Protein AF-A0A3N7EEU2-F1 (afdb_monomer_lite)

Organism: Populus trichocarpa (NCBI:txid3694)

Structure (mmCIF, N/CA/C/O backbone):
data_AF-A0A3N7EEU2-F1
#
_entry.id   AF-A0A3N7EEU2-F1
#
loop_
_atom_site.group_PDB
_atom_site.id
_atom_site.type_symbol
_atom_site.label_atom_id
_atom_site.label_alt_id
_atom_site.label_comp_id
_atom_site.label_asym_id
_atom_site.label_entity_id
_atom_site.label_seq_id
_atom_site.pdbx_PDB_ins_code
_atom_site.Cartn_x
_atom_site.Cartn_y
_atom_site.Cartn_z
_atom_site.occupancy
_atom_site.B_iso_or_equiv
_atom_site.auth_seq_id
_atom_site.auth_comp_id
_atom_site.auth_asym_id
_atom_site.auth_atom_id
_atom_site.pdbx_PDB_model_num
ATOM 1 N N . MET A 1 1 ? 35.061 6.681 15.411 1.00 45.72 1 MET A N 1
ATOM 2 C CA . MET A 1 1 ? 34.280 6.598 14.159 1.00 45.72 1 MET A CA 1
ATOM 3 C C . MET A 1 1 ? 35.260 6.362 13.027 1.00 45.72 1 MET A C 1
ATOM 5 O O . MET A 1 1 ? 36.085 7.231 12.795 1.00 45.72 1 MET A O 1
ATOM 9 N N . ALA A 1 2 ? 35.244 5.186 12.402 1.00 51.19 2 ALA A N 1
ATOM 10 C CA . ALA A 1 2 ? 36.071 4.911 11.229 1.00 51.19 2 ALA A CA 1
ATOM 11 C C . ALA A 1 2 ? 35.212 5.155 9.983 1.00 51.19 2 ALA A C 1
ATOM 13 O O . ALA A 1 2 ? 34.137 4.564 9.865 1.00 51.19 2 ALA A O 1
ATOM 14 N N . TYR A 1 3 ? 35.639 6.064 9.105 1.00 50.34 3 TYR A N 1
ATOM 15 C CA . TYR A 1 3 ? 34.999 6.246 7.805 1.00 50.34 3 TYR A CA 1
ATOM 16 C C . TYR A 1 3 ? 35.201 4.961 7.004 1.00 50.34 3 TYR A C 1
ATOM 18 O O . TYR A 1 3 ? 36.328 4.498 6.842 1.00 50.34 3 TYR A O 1
ATOM 26 N N . ILE A 1 4 ? 34.101 4.348 6.572 1.00 48.94 4 ILE A N 1
ATOM 27 C CA . ILE A 1 4 ? 34.153 3.161 5.724 1.00 48.94 4 ILE A CA 1
ATOM 28 C C . ILE A 1 4 ? 34.549 3.655 4.337 1.00 48.94 4 ILE A C 1
ATOM 30 O O . ILE A 1 4 ? 33.723 4.219 3.618 1.00 48.94 4 ILE A O 1
ATOM 34 N N . ASP A 1 5 ? 35.823 3.474 4.004 1.00 59.81 5 ASP A N 1
ATOM 35 C CA . ASP A 1 5 ? 36.360 3.723 2.675 1.00 59.81 5 ASP A CA 1
ATOM 36 C C . ASP A 1 5 ? 35.729 2.717 1.707 1.00 59.81 5 ASP A C 1
ATOM 38 O O . ASP A 1 5 ? 36.063 1.528 1.667 1.00 59.81 5 ASP A O 1
ATOM 42 N N . CYS A 1 6 ? 34.691 3.173 1.012 1.00 58.56 6 CYS A N 1
ATOM 43 C CA . CYS A 1 6 ? 34.009 2.395 -0.005 1.00 58.56 6 CYS A CA 1
ATOM 44 C C . CYS A 1 6 ? 34.882 2.446 -1.253 1.00 58.56 6 CYS A C 1
ATOM 46 O O . CYS A 1 6 ? 34.651 3.292 -2.117 1.00 58.56 6 CYS A O 1
ATOM 48 N N . GLY A 1 7 ? 35.888 1.563 -1.288 1.00 68.62 7 GLY A N 1
ATOM 49 C CA . GLY A 1 7 ? 36.832 1.407 -2.392 1.00 68.62 7 GLY A CA 1
ATOM 50 C C . GLY A 1 7 ? 36.154 1.621 -3.744 1.00 68.62 7 GLY A C 1
ATOM 51 O O . GLY A 1 7 ? 35.057 1.109 -3.987 1.00 68.62 7 GLY A O 1
ATOM 52 N N . GLY A 1 8 ? 36.786 2.466 -4.556 1.00 67.94 8 GLY A N 1
ATOM 53 C CA . GLY A 1 8 ? 36.203 3.063 -5.750 1.00 67.94 8 GLY A CA 1
ATOM 54 C C . GLY A 1 8 ? 35.718 2.067 -6.814 1.00 67.94 8 GLY A C 1
ATOM 55 O O . GLY A 1 8 ? 35.854 0.848 -6.685 1.00 67.94 8 GLY A O 1
ATOM 56 N N . PRO A 1 9 ? 35.107 2.585 -7.892 1.00 71.06 9 PRO A N 1
ATOM 57 C CA . PRO A 1 9 ? 34.639 1.754 -8.993 1.00 71.06 9 PRO A CA 1
ATOM 58 C C . PRO A 1 9 ? 35.804 0.971 -9.644 1.00 71.06 9 PRO A C 1
ATOM 60 O O . PRO A 1 9 ? 36.895 1.521 -9.770 1.00 71.06 9 PRO A O 1
ATOM 63 N N . PRO A 1 10 ? 35.573 -0.277 -10.103 1.00 76.75 10 PRO A N 1
ATOM 64 C CA . PRO A 1 10 ? 36.574 -1.101 -10.789 1.00 76.75 10 PRO A CA 1
ATOM 65 C C . PRO A 1 10 ? 37.263 -0.387 -11.960 1.00 76.75 10 PRO A C 1
ATOM 67 O O . PRO A 1 10 ? 36.600 0.277 -12.762 1.00 76.75 10 PRO A O 1
ATOM 70 N N . GLU A 1 11 ? 38.568 -0.599 -12.122 1.00 79.00 11 GLU A N 1
ATOM 71 C CA . GLU A 1 11 ? 39.435 0.100 -13.083 1.00 79.00 11 GLU A CA 1
ATOM 72 C C . GLU A 1 11 ? 38.984 -0.097 -14.536 1.00 79.00 11 GLU A C 1
ATOM 74 O O . GLU A 1 11 ? 39.085 0.813 -15.363 1.00 79.00 11 GLU A O 1
ATOM 79 N N . ASP A 1 12 ? 38.435 -1.269 -14.853 1.00 78.94 12 ASP A N 1
ATOM 80 C CA . ASP A 1 12 ? 37.923 -1.581 -16.189 1.00 78.94 12 ASP A CA 1
ATOM 81 C C . ASP A 1 12 ? 36.707 -0.719 -16.553 1.00 78.94 12 ASP A C 1
ATOM 83 O O . ASP A 1 12 ? 36.573 -0.277 -17.694 1.00 78.94 12 ASP A O 1
ATOM 87 N N . LEU A 1 13 ? 35.845 -0.406 -15.580 1.00 81.88 13 LEU A N 1
ATOM 88 C CA . LEU A 1 13 ? 34.697 0.476 -15.801 1.00 81.88 13 LEU A CA 1
ATOM 89 C C . LEU A 1 13 ? 35.141 1.929 -15.984 1.00 81.88 13 LEU A C 1
ATOM 91 O O . LEU A 1 13 ? 34.595 2.630 -16.835 1.00 81.88 13 LEU A O 1
ATOM 95 N N . VAL A 1 14 ? 36.159 2.364 -15.237 1.00 85.25 14 VAL A N 1
ATOM 96 C CA . VAL A 1 14 ? 36.758 3.701 -15.374 1.00 85.25 14 VAL A CA 1
ATOM 97 C C . VAL A 1 14 ? 37.327 3.880 -16.786 1.00 85.25 14 VAL A C 1
ATOM 99 O O . VAL A 1 14 ? 37.048 4.888 -17.436 1.00 85.25 14 VAL A O 1
ATOM 102 N N . LYS A 1 15 ? 38.040 2.876 -17.316 1.00 86.31 15 LYS A N 1
ATOM 103 C CA . LYS A 1 15 ? 38.570 2.888 -18.694 1.00 86.31 15 LYS A CA 1
ATOM 104 C C . LYS A 1 15 ? 37.474 3.001 -19.749 1.00 86.31 15 LYS A C 1
ATOM 106 O O . LYS A 1 15 ? 37.580 3.845 -20.637 1.00 86.31 15 LYS A O 1
ATOM 111 N N . VAL A 1 16 ? 36.410 2.207 -19.622 1.00 92.25 16 VAL A N 1
ATOM 112 C CA . VAL A 1 16 ? 35.273 2.244 -20.556 1.00 92.25 16 VAL A CA 1
ATOM 113 C C . VAL A 1 16 ? 34.614 3.624 -20.564 1.00 92.25 16 VAL A C 1
ATOM 115 O O . VAL A 1 16 ? 34.316 4.155 -21.631 1.00 92.25 16 VAL A O 1
ATOM 118 N N . VAL A 1 17 ? 34.403 4.239 -19.398 1.00 89.56 17 VAL A N 1
ATOM 119 C CA . VAL A 1 17 ? 33.804 5.582 -19.316 1.00 89.56 17 VAL A CA 1
ATOM 120 C C . VAL A 1 17 ? 34.707 6.631 -19.967 1.00 89.56 17 VAL A C 1
ATOM 122 O O . VAL A 1 17 ? 34.220 7.430 -20.766 1.00 89.56 17 VAL A O 1
ATOM 125 N N . MET A 1 18 ? 36.016 6.602 -19.700 1.00 89.56 18 MET A N 1
ATOM 126 C CA . MET A 1 18 ? 36.970 7.536 -20.313 1.00 89.56 18 MET A CA 1
ATOM 127 C C . MET A 1 18 ? 36.988 7.429 -21.842 1.00 89.56 18 MET A C 1
ATOM 129 O O . MET A 1 18 ? 36.953 8.447 -22.533 1.00 89.56 18 MET A O 1
ATOM 133 N N . GLU A 1 19 ? 36.995 6.208 -22.379 1.00 93.19 19 GLU A N 1
ATOM 134 C CA . GLU A 1 19 ? 36.967 5.971 -23.823 1.00 93.19 19 GLU A CA 1
ATOM 135 C C . GLU A 1 19 ? 35.681 6.518 -24.459 1.00 93.19 19 GLU A C 1
ATOM 137 O O . GLU A 1 19 ? 35.737 7.217 -25.470 1.00 93.19 19 GLU A O 1
ATOM 142 N N . ARG A 1 20 ? 34.527 6.299 -23.816 1.00 93.19 20 ARG A N 1
ATOM 143 C CA . ARG A 1 20 ? 33.227 6.806 -24.287 1.00 93.19 20 ARG A CA 1
ATOM 144 C C . ARG A 1 20 ? 33.112 8.325 -24.238 1.00 93.19 20 ARG A C 1
ATOM 146 O O . ARG A 1 20 ? 32.471 8.910 -25.111 1.00 93.19 20 ARG A O 1
ATOM 153 N N . LEU A 1 21 ? 33.699 8.974 -23.234 1.00 94.56 21 LEU A N 1
ATOM 154 C CA . LEU A 1 21 ? 33.729 10.438 -23.153 1.00 94.56 21 LEU A CA 1
ATOM 155 C C . LEU A 1 21 ? 34.617 11.036 -24.247 1.00 94.56 21 LEU A C 1
ATOM 157 O O . LEU A 1 21 ? 34.238 12.034 -24.862 1.00 94.56 21 LEU A O 1
ATOM 161 N N . LYS A 1 22 ? 35.748 10.383 -24.539 1.00 93.62 22 LYS A N 1
ATOM 162 C CA . LYS A 1 22 ? 36.648 10.767 -25.629 1.00 93.62 22 LYS A CA 1
ATOM 163 C C . LYS A 1 22 ? 35.993 10.590 -27.001 1.00 93.62 22 LYS A C 1
ATOM 165 O O . LYS A 1 22 ? 36.062 11.496 -27.821 1.00 93.62 22 LYS A O 1
ATOM 170 N N . GLU A 1 23 ? 35.312 9.466 -27.225 1.00 95.62 23 GLU A N 1
ATOM 171 C CA . GLU A 1 23 ? 34.560 9.177 -28.458 1.00 95.62 23 GLU A CA 1
ATOM 172 C C . GLU A 1 23 ? 33.489 10.245 -28.741 1.00 95.62 23 GLU A C 1
ATOM 174 O O . GLU A 1 23 ? 33.253 10.611 -29.889 1.00 95.62 23 GLU A O 1
ATOM 179 N N . ARG A 1 24 ? 32.859 10.778 -27.688 1.00 94.50 24 ARG A N 1
ATOM 180 C CA . ARG A 1 24 ? 31.781 11.775 -27.784 1.00 94.50 24 ARG A CA 1
ATOM 181 C C . ARG A 1 24 ? 32.264 13.228 -27.802 1.00 94.50 24 ARG A C 1
ATOM 183 O O . ARG A 1 24 ? 31.423 14.121 -27.861 1.00 94.50 24 ARG A O 1
ATOM 190 N N . GLY A 1 25 ? 33.572 13.480 -27.720 1.00 91.94 25 GLY A N 1
ATOM 191 C CA . GLY A 1 25 ? 34.125 14.838 -27.662 1.00 91.94 25 GLY A CA 1
ATOM 192 C C . GLY A 1 25 ? 33.742 15.617 -26.395 1.00 91.94 25 GLY A C 1
ATOM 193 O O . GLY A 1 25 ? 33.694 16.843 -26.414 1.00 91.94 25 GLY A O 1
ATOM 194 N N . LEU A 1 26 ? 33.441 14.927 -25.287 1.00 91.44 26 LEU A N 1
ATOM 195 C CA . LEU A 1 26 ? 33.031 15.541 -24.016 1.00 91.44 26 LEU A CA 1
ATOM 196 C C . LEU A 1 26 ? 34.247 15.834 -23.124 1.00 91.44 26 LEU A C 1
ATOM 198 O O . LEU A 1 26 ? 34.362 15.322 -22.010 1.00 91.44 26 LEU A O 1
ATOM 202 N N . GLU A 1 27 ? 35.166 16.658 -23.625 1.00 89.56 27 GLU A N 1
ATOM 203 C CA . GLU A 1 27 ? 36.471 16.927 -22.999 1.00 89.56 27 GLU A CA 1
ATOM 204 C C . GLU A 1 27 ? 36.355 17.496 -21.575 1.00 89.56 27 GLU A C 1
ATOM 206 O O . GLU A 1 27 ? 37.074 17.058 -20.677 1.00 89.56 27 GLU A O 1
ATOM 211 N N . ALA A 1 28 ? 35.392 18.394 -21.337 1.00 87.25 28 ALA A N 1
ATOM 212 C CA . ALA A 1 28 ? 35.141 18.973 -20.013 1.00 87.25 28 ALA A CA 1
ATOM 213 C C . ALA A 1 28 ? 34.755 17.907 -18.968 1.00 87.25 28 ALA A C 1
ATOM 215 O O . ALA A 1 28 ? 35.255 17.916 -17.845 1.00 87.25 28 ALA A O 1
ATOM 216 N N . MET A 1 29 ? 33.917 16.942 -19.359 1.00 86.12 29 MET A N 1
ATOM 217 C CA . MET A 1 29 ? 33.469 15.855 -18.483 1.00 86.12 29 MET A CA 1
ATOM 218 C C . MET A 1 29 ? 34.579 14.814 -18.266 1.00 86.12 29 MET A C 1
ATOM 220 O O . MET A 1 29 ? 34.692 14.233 -17.190 1.00 86.12 29 MET A O 1
ATOM 224 N N . LEU A 1 30 ? 35.442 14.604 -19.266 1.00 89.00 30 LEU A N 1
ATOM 225 C CA . LEU A 1 30 ? 36.619 13.738 -19.162 1.00 89.00 30 LEU A CA 1
ATOM 226 C C . LEU A 1 30 ? 37.659 14.303 -18.181 1.00 89.00 30 LEU A C 1
ATOM 228 O O . LEU A 1 30 ? 38.242 13.547 -17.398 1.00 89.00 30 LEU A O 1
ATOM 232 N N . GLN A 1 31 ? 37.872 15.622 -18.188 1.00 85.62 31 GLN A N 1
ATOM 233 C CA . GLN A 1 31 ? 38.785 16.300 -17.265 1.00 85.62 31 GLN A CA 1
ATOM 234 C C . GLN A 1 31 ? 38.297 16.209 -15.812 1.00 85.62 31 GLN A C 1
ATOM 236 O O . GLN A 1 31 ? 39.074 15.873 -14.918 1.00 85.62 31 GLN A O 1
ATOM 241 N N . GLU A 1 32 ? 37.002 16.437 -15.584 1.00 83.44 32 GLU A N 1
ATOM 242 C CA . GLU A 1 32 ? 36.374 16.290 -14.267 1.00 83.44 32 GLU A CA 1
ATOM 243 C C . GLU A 1 32 ? 36.473 14.845 -13.751 1.00 83.44 32 GLU A C 1
ATOM 245 O O . GLU A 1 32 ? 36.845 14.611 -12.600 1.00 83.44 32 GLU A O 1
ATOM 250 N 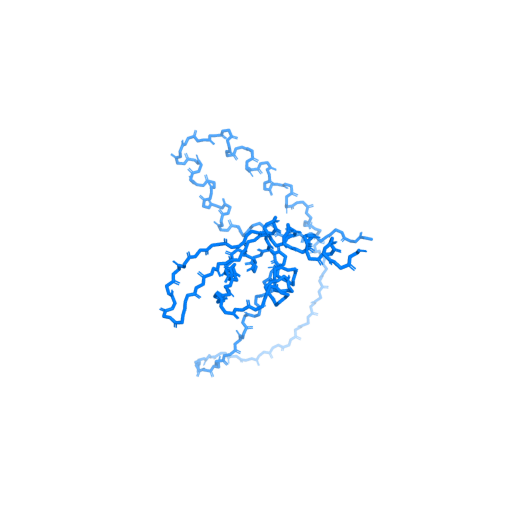N . PHE A 1 33 ? 36.227 13.861 -14.622 1.00 83.38 33 PHE A N 1
ATOM 251 C CA . PHE A 1 33 ? 36.315 12.441 -14.280 1.00 83.38 33 PHE A CA 1
ATOM 252 C C . PHE A 1 33 ? 37.746 12.001 -13.924 1.00 83.38 33 PHE A C 1
ATOM 254 O O . PHE A 1 33 ? 37.949 11.223 -12.992 1.00 83.38 33 PHE A O 1
ATOM 261 N N . THR A 1 34 ? 38.752 12.542 -14.615 1.00 80.69 34 THR A N 1
ATOM 262 C CA . THR A 1 34 ? 40.173 12.251 -14.356 1.00 80.69 34 THR A CA 1
ATOM 263 C C . THR A 1 34 ? 40.643 12.864 -13.036 1.00 80.69 34 THR A C 1
ATOM 265 O O . THR A 1 34 ? 41.271 12.179 -12.229 1.00 80.69 34 THR A O 1
ATOM 268 N N . ASN A 1 35 ? 40.276 14.124 -12.769 1.00 76.12 35 ASN A N 1
ATOM 269 C CA . ASN A 1 35 ? 40.534 14.766 -11.476 1.00 76.12 35 ASN A CA 1
ATOM 270 C C . ASN A 1 35 ? 39.855 14.004 -10.335 1.00 76.12 35 ASN A C 1
ATOM 272 O O . ASN A 1 35 ? 40.428 13.886 -9.250 1.00 76.12 35 ASN A O 1
ATOM 276 N N . SER A 1 36 ? 38.674 13.443 -10.612 1.00 67.38 36 SER A N 1
ATOM 277 C CA . SER A 1 36 ? 37.966 12.605 -9.662 1.00 67.38 36 SER A CA 1
ATOM 278 C C . SER A 1 36 ? 38.684 11.297 -9.354 1.00 67.38 36 SER A C 1
ATOM 280 O O . SER A 1 36 ? 38.846 10.899 -8.208 1.00 67.38 36 SER A O 1
ATOM 282 N N . SER A 1 37 ? 39.176 10.610 -10.379 1.00 61.66 37 SER A N 1
ATOM 283 C CA . SER A 1 37 ? 39.834 9.321 -10.179 1.00 61.66 37 SER A CA 1
ATOM 284 C C . SER A 1 37 ? 41.173 9.445 -9.433 1.00 61.66 37 SER A C 1
ATOM 286 O O . SER A 1 37 ? 41.587 8.491 -8.771 1.00 61.66 37 SER A O 1
ATOM 288 N N . CYS A 1 38 ? 41.823 10.616 -9.482 1.00 48.97 38 CYS A N 1
ATOM 289 C CA . CYS A 1 38 ? 43.077 10.890 -8.774 1.00 48.97 38 CYS A CA 1
ATOM 290 C C . CYS A 1 38 ? 42.914 11.058 -7.254 1.00 48.97 38 CYS A C 1
ATOM 292 O O . CYS A 1 38 ? 43.837 10.713 -6.517 1.00 48.97 38 CYS A O 1
ATOM 294 N N . TYR A 1 39 ? 41.759 11.514 -6.749 1.00 47.38 39 TYR A N 1
ATOM 295 C CA . TYR A 1 39 ? 41.538 11.574 -5.294 1.00 47.38 39 TYR A CA 1
ATOM 296 C C . TYR A 1 39 ? 41.301 10.191 -4.665 1.00 47.38 39 TYR A C 1
ATOM 298 O O . TYR A 1 39 ? 41.339 10.059 -3.445 1.00 47.38 39 TYR A O 1
ATOM 306 N N . SER A 1 40 ? 41.075 9.151 -5.477 1.00 47.38 40 SER A N 1
ATOM 307 C CA . SER A 1 40 ? 40.942 7.762 -5.017 1.00 47.38 40 SER A CA 1
ATOM 308 C C . SER A 1 40 ? 42.252 6.968 -5.084 1.00 47.38 40 SER A C 1
ATOM 310 O O . SER A 1 40 ? 42.266 5.811 -4.680 1.00 47.38 40 SER A O 1
ATOM 312 N N . THR A 1 41 ? 43.352 7.555 -5.578 1.00 43.94 41 THR A N 1
ATOM 313 C CA . THR A 1 41 ? 44.641 6.848 -5.745 1.00 43.94 41 THR A CA 1
ATOM 314 C C . THR A 1 41 ? 45.757 7.308 -4.802 1.00 43.94 41 THR A C 1
ATOM 316 O O . THR A 1 41 ? 46.823 6.697 -4.783 1.00 43.94 41 THR A O 1
ATOM 319 N N . THR A 1 42 ? 45.548 8.326 -3.961 1.00 41.16 42 THR A N 1
ATOM 320 C CA . THR A 1 42 ? 46.572 8.789 -3.005 1.00 41.16 42 THR A CA 1
ATOM 321 C C . THR A 1 42 ? 46.454 8.113 -1.638 1.00 41.16 42 THR A C 1
ATOM 323 O O . THR A 1 42 ? 46.236 8.765 -0.619 1.00 41.16 42 THR A O 1
ATOM 326 N N . SER A 1 43 ? 46.623 6.796 -1.601 1.00 41.91 43 SER A N 1
ATOM 327 C CA . SER A 1 43 ? 47.004 6.071 -0.380 1.00 41.91 43 SER A CA 1
ATOM 328 C C . SER A 1 43 ? 47.769 4.783 -0.704 1.00 41.91 43 SER A C 1
ATOM 330 O O . SER A 1 43 ? 47.646 3.775 -0.019 1.00 41.91 43 SER A O 1
ATOM 332 N N . SER A 1 44 ? 48.636 4.811 -1.723 1.00 36.72 44 SER 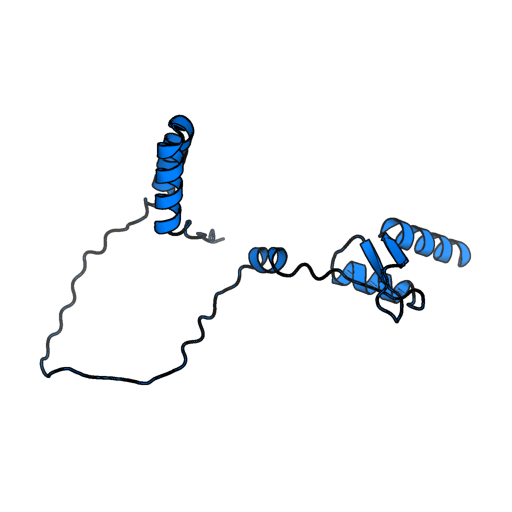A N 1
ATOM 333 C CA . SER A 1 44 ? 49.730 3.842 -1.822 1.00 36.72 44 SER A CA 1
ATOM 334 C C . SER A 1 44 ? 50.813 4.214 -0.802 1.00 36.72 44 SER A C 1
ATOM 336 O O . SER A 1 44 ? 51.793 4.890 -1.128 1.00 36.72 44 SER A O 1
ATOM 338 N N . CYS A 1 45 ? 50.626 3.813 0.457 1.00 32.78 45 CYS A N 1
ATOM 339 C CA . CYS A 1 45 ? 51.740 3.737 1.390 1.00 32.78 45 CYS A CA 1
ATOM 340 C C . CYS A 1 45 ? 52.716 2.662 0.892 1.00 32.78 45 CYS A C 1
ATOM 342 O O . CYS A 1 45 ? 52.365 1.518 0.602 1.00 32.78 45 CYS A O 1
ATOM 344 N N . GLN A 1 46 ? 53.953 3.110 0.722 1.00 40.47 46 GLN A N 1
ATOM 345 C CA . GLN A 1 46 ? 55.105 2.350 0.274 1.00 40.47 46 GLN A CA 1
ATOM 346 C C . GLN A 1 46 ? 55.263 1.077 1.111 1.00 40.47 46 GLN A C 1
ATOM 348 O O . GLN A 1 46 ? 55.368 1.144 2.332 1.00 40.47 46 GLN A O 1
ATOM 353 N N . SER A 1 47 ? 55.321 -0.076 0.450 1.00 34.00 47 SER A N 1
ATOM 354 C CA . SER A 1 47 ? 55.776 -1.322 1.067 1.00 34.00 47 SER A CA 1
ATOM 355 C C . SER A 1 47 ? 57.189 -1.612 0.564 1.00 34.00 47 SER A C 1
ATOM 357 O O . SER A 1 47 ? 57.369 -2.196 -0.501 1.00 34.00 47 SER A O 1
ATOM 359 N N . GLN A 1 48 ? 58.195 -1.158 1.312 1.00 46.28 48 GLN A N 1
ATOM 360 C CA . GLN A 1 48 ? 59.521 -1.772 1.313 1.00 46.28 48 GLN A CA 1
ATOM 361 C C . GLN A 1 48 ? 59.707 -2.465 2.663 1.00 46.28 48 GLN A C 1
ATOM 363 O O . GLN A 1 48 ? 59.967 -1.805 3.665 1.00 46.28 48 GLN A O 1
ATOM 368 N N . SER A 1 49 ? 59.599 -3.791 2.681 1.00 34.44 49 SER A N 1
ATOM 369 C CA . SER A 1 49 ? 60.314 -4.631 3.643 1.00 34.44 49 SER A CA 1
ATOM 370 C C . SER A 1 49 ? 60.355 -6.078 3.153 1.00 34.44 49 SER A C 1
ATOM 372 O O . SER A 1 49 ? 59.337 -6.726 2.925 1.00 34.44 49 SER A O 1
ATOM 374 N N . SER A 1 50 ? 61.584 -6.545 2.949 1.00 41.06 50 SER A N 1
ATOM 375 C CA . SER A 1 50 ? 61.973 -7.912 2.623 1.00 41.06 50 SER A CA 1
ATOM 376 C C . SER A 1 50 ? 61.608 -8.904 3.728 1.00 41.06 50 SER A C 1
ATOM 378 O O . SER A 1 50 ? 61.775 -8.595 4.905 1.00 41.06 50 SER A O 1
ATOM 380 N N . SER A 1 51 ? 61.274 -10.137 3.348 1.00 33.97 51 SER A N 1
ATOM 381 C CA . SER A 1 51 ? 61.706 -11.330 4.086 1.00 33.97 51 SER A CA 1
ATOM 382 C C . SER A 1 51 ? 61.727 -12.526 3.139 1.00 33.97 51 SER A C 1
ATOM 384 O O . SER A 1 51 ? 60.702 -12.919 2.592 1.00 33.97 51 SER A O 1
ATOM 386 N N . SER A 1 52 ? 62.938 -13.027 2.930 1.00 41.34 52 SER A N 1
ATOM 387 C CA . SER A 1 52 ? 63.308 -14.227 2.184 1.00 41.34 52 SER A CA 1
ATOM 388 C C . SER A 1 52 ? 63.064 -15.466 3.046 1.00 41.34 52 SER A C 1
ATOM 390 O O . SER A 1 52 ? 63.244 -15.361 4.252 1.00 41.34 52 SER A O 1
ATOM 392 N N . ASP A 1 53 ? 62.721 -16.602 2.437 1.00 44.12 53 ASP A N 1
ATOM 393 C CA . ASP A 1 53 ? 63.219 -17.929 2.832 1.00 44.12 53 ASP A CA 1
ATOM 394 C C . ASP A 1 53 ? 63.021 -18.908 1.661 1.00 44.12 53 ASP A C 1
ATOM 396 O O . ASP A 1 53 ? 61.922 -19.075 1.126 1.00 44.12 53 ASP A O 1
ATOM 400 N N . GLU A 1 54 ? 64.144 -19.475 1.228 1.00 46.16 54 GLU A N 1
ATOM 401 C CA . GLU A 1 54 ? 64.290 -20.524 0.219 1.00 46.16 54 GLU A CA 1
ATOM 402 C C . GLU A 1 54 ? 63.953 -21.887 0.849 1.00 46.16 54 GLU A C 1
ATOM 404 O O . GLU A 1 54 ? 64.166 -22.068 2.040 1.00 46.16 54 GLU A O 1
ATOM 409 N N . GLU A 1 55 ? 63.422 -22.831 0.066 1.00 37.25 55 GLU A N 1
ATOM 410 C CA . GLU A 1 55 ? 63.901 -24.226 -0.018 1.00 37.25 55 GLU A CA 1
ATOM 411 C C . GLU A 1 55 ? 63.026 -25.008 -1.032 1.00 37.25 55 GLU A C 1
ATOM 413 O O . GLU A 1 55 ? 61.974 -25.569 -0.733 1.00 37.25 55 GLU A O 1
ATOM 418 N N . SER A 1 56 ? 63.476 -24.944 -2.285 1.00 35.56 56 SER A N 1
ATOM 419 C CA . SER A 1 56 ? 63.537 -25.962 -3.346 1.00 35.56 56 SER A CA 1
ATOM 420 C C . SER A 1 56 ? 62.574 -27.170 -3.454 1.00 35.56 56 SER A C 1
ATOM 422 O O . SER A 1 56 ? 62.470 -28.034 -2.592 1.00 35.56 56 SER A O 1
ATOM 424 N N . ALA A 1 57 ? 62.138 -27.324 -4.718 1.00 31.77 57 ALA A N 1
ATOM 425 C CA . ALA A 1 57 ? 61.970 -28.548 -5.523 1.00 31.77 57 ALA A CA 1
ATOM 426 C C . ALA A 1 57 ? 60.663 -29.368 -5.420 1.00 31.77 57 ALA A C 1
ATOM 428 O O . ALA A 1 57 ? 60.513 -30.264 -4.598 1.00 31.77 57 ALA A O 1
ATOM 429 N N . SER A 1 58 ? 59.785 -29.241 -6.427 1.00 31.66 58 SER A N 1
ATOM 430 C CA . SER A 1 58 ? 59.814 -30.098 -7.638 1.00 31.66 58 SER A CA 1
ATOM 431 C C . SER A 1 58 ? 58.487 -30.057 -8.432 1.00 31.66 58 SER A C 1
ATOM 433 O O . SER A 1 58 ? 57.414 -30.339 -7.916 1.00 31.66 58 SER A O 1
ATOM 435 N N . SER A 1 59 ? 58.603 -29.688 -9.715 1.00 32.06 59 SER A N 1
ATOM 436 C CA . SER A 1 59 ? 57.807 -30.118 -10.889 1.00 32.06 59 SER A CA 1
ATOM 437 C C . SER A 1 59 ? 56.265 -30.227 -10.828 1.00 32.06 59 SER A C 1
ATOM 439 O O . SER A 1 59 ? 55.681 -31.150 -10.272 1.00 32.06 59 SER A O 1
ATOM 441 N N . THR A 1 60 ? 55.636 -29.332 -11.596 1.00 31.97 60 THR A N 1
ATOM 442 C CA . THR A 1 60 ? 54.329 -29.413 -12.290 1.00 31.97 60 THR A CA 1
ATOM 443 C C . THR A 1 60 ? 54.236 -30.598 -13.291 1.00 31.97 60 THR A C 1
ATOM 445 O O . THR A 1 60 ? 55.261 -31.249 -13.498 1.00 31.97 60 THR A O 1
ATOM 448 N N . PRO A 1 61 ? 53.124 -30.841 -14.049 1.00 49.84 61 PRO A N 1
ATOM 449 C CA . PRO A 1 61 ? 51.748 -30.283 -14.028 1.00 49.84 61 PRO A CA 1
ATOM 450 C C . PRO A 1 61 ? 50.612 -31.350 -14.206 1.00 49.84 61 PRO A C 1
ATOM 452 O O . PRO A 1 61 ? 50.865 -32.537 -14.368 1.00 49.84 61 PRO A O 1
ATOM 455 N N . VAL A 1 62 ? 49.363 -30.860 -14.335 1.00 32.22 62 VAL A N 1
ATOM 456 C CA . VAL A 1 62 ? 48.238 -31.388 -15.163 1.00 32.22 62 VAL A CA 1
ATOM 457 C C . VAL A 1 62 ? 47.011 -31.965 -14.418 1.00 32.22 62 VAL A C 1
ATOM 459 O O . VAL A 1 62 ? 46.913 -33.142 -14.108 1.00 32.22 62 VAL A O 1
ATOM 462 N N . SER A 1 63 ? 46.000 -31.086 -14.335 1.00 32.50 63 SER A N 1
ATOM 463 C CA . SER A 1 63 ? 44.594 -31.306 -14.728 1.00 32.50 63 SER A CA 1
ATOM 464 C C . SER A 1 63 ? 43.557 -31.864 -13.738 1.00 32.50 63 SER A C 1
ATOM 466 O O . SER A 1 63 ? 43.528 -33.033 -13.378 1.00 32.50 63 SER A O 1
ATOM 468 N N . THR A 1 64 ? 42.561 -30.989 -13.533 1.00 42.22 64 THR A N 1
ATOM 469 C CA . THR A 1 64 ? 41.105 -31.239 -13.485 1.00 42.22 64 THR A CA 1
ATOM 470 C C . THR A 1 64 ? 40.513 -31.984 -12.293 1.00 42.22 64 THR A C 1
ATOM 472 O O . THR A 1 64 ? 40.363 -33.197 -12.335 1.00 42.22 64 THR A O 1
ATOM 475 N N . LEU A 1 65 ? 40.008 -31.204 -11.325 1.00 44.22 65 LEU A N 1
ATOM 476 C CA . LEU A 1 65 ? 38.585 -31.101 -10.924 1.00 44.22 65 LEU A CA 1
ATOM 477 C C . LEU A 1 65 ? 38.467 -30.799 -9.426 1.00 44.22 65 LEU A C 1
ATOM 479 O O . LEU A 1 65 ? 38.422 -31.726 -8.636 1.00 44.22 65 LEU A O 1
ATOM 483 N N . HIS A 1 66 ? 38.274 -29.536 -9.033 1.00 34.38 66 HIS A N 1
ATOM 484 C CA . HIS A 1 66 ? 37.580 -29.239 -7.774 1.00 34.38 66 HIS A CA 1
ATOM 485 C C . HIS A 1 66 ? 36.636 -28.043 -7.933 1.00 34.38 66 HIS A C 1
ATOM 487 O O . HIS A 1 66 ? 37.013 -26.879 -8.033 1.00 34.38 66 HIS A O 1
ATOM 493 N N . ARG A 1 67 ? 35.358 -28.408 -7.98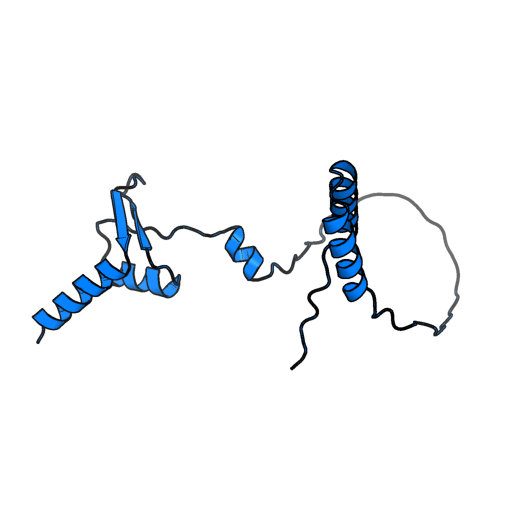9 1.00 47.47 67 ARG A N 1
ATOM 494 C CA . ARG A 1 67 ? 34.163 -27.586 -7.822 1.00 47.47 67 ARG A CA 1
ATOM 495 C C . ARG A 1 67 ? 34.165 -26.912 -6.443 1.00 47.47 67 ARG A C 1
ATOM 497 O O . ARG A 1 67 ? 34.610 -27.515 -5.476 1.00 47.47 67 ARG A O 1
ATOM 504 N N . SER A 1 68 ? 33.492 -25.758 -6.369 1.00 47.28 68 SER A N 1
ATOM 505 C CA . SER A 1 68 ? 33.024 -25.045 -5.163 1.00 47.28 68 SER A CA 1
ATOM 506 C C . SER A 1 68 ? 33.965 -23.993 -4.563 1.00 47.28 68 SER A C 1
ATOM 508 O O . SER A 1 68 ? 34.700 -24.251 -3.619 1.00 47.28 68 SER A O 1
ATOM 510 N N . GLY A 1 69 ? 33.771 -22.746 -4.997 1.00 37.53 69 GLY A N 1
ATOM 511 C CA . GLY A 1 69 ? 34.088 -21.550 -4.222 1.00 37.53 69 GLY A CA 1
ATOM 512 C C . GLY A 1 69 ? 32.917 -20.581 -4.323 1.00 37.53 69 GLY A C 1
ATOM 513 O O . GLY A 1 69 ? 32.821 -19.815 -5.277 1.00 37.53 69 GLY A O 1
ATOM 514 N N . LYS A 1 70 ? 31.972 -20.677 -3.382 1.00 51.28 70 LYS A N 1
ATOM 515 C CA . LYS A 1 70 ? 30.851 -19.744 -3.220 1.00 51.28 70 LYS A CA 1
ATOM 516 C C . LYS A 1 70 ? 31.410 -18.322 -3.124 1.00 51.28 70 LYS A C 1
ATOM 518 O O . LYS A 1 70 ? 31.917 -17.933 -2.077 1.00 51.28 70 LYS A O 1
ATOM 523 N N . TYR A 1 71 ? 31.295 -17.553 -4.205 1.00 44.75 71 TYR A N 1
ATOM 524 C CA . TYR A 1 71 ? 31.541 -16.115 -4.201 1.00 44.75 71 TYR A CA 1
ATOM 525 C C . TYR A 1 71 ? 30.448 -15.464 -3.347 1.00 44.75 71 TYR A C 1
ATOM 527 O O . TYR A 1 71 ? 29.384 -15.075 -3.831 1.00 44.75 71 TYR A O 1
ATOM 535 N N . SER A 1 72 ? 30.689 -15.420 -2.038 1.00 50.59 72 SER A N 1
ATOM 536 C CA . SER A 1 72 ? 29.889 -14.683 -1.070 1.00 50.59 72 SER A CA 1
ATOM 537 C C . SER A 1 72 ? 30.096 -13.196 -1.336 1.00 50.59 72 SER A C 1
ATOM 539 O O . SER A 1 72 ? 30.905 -12.527 -0.696 1.00 50.59 72 SER A O 1
ATOM 541 N N . ARG A 1 73 ? 29.400 -12.679 -2.354 1.00 54.88 73 ARG A N 1
ATOM 542 C CA . ARG A 1 73 ? 29.320 -11.248 -2.625 1.00 54.88 73 ARG A CA 1
ATOM 543 C C . ARG A 1 73 ? 28.586 -10.637 -1.443 1.00 54.88 73 ARG A C 1
ATOM 545 O O . ARG A 1 73 ? 27.382 -10.836 -1.300 1.00 54.88 73 ARG A O 1
ATOM 552 N N . SER A 1 74 ? 29.317 -9.914 -0.603 1.00 53.72 74 SER A N 1
ATOM 553 C CA . SER A 1 74 ? 28.736 -9.016 0.389 1.00 53.72 74 SER A CA 1
ATOM 554 C C . SER A 1 74 ? 27.848 -8.009 -0.355 1.00 53.72 74 SER A C 1
ATOM 556 O O . SER A 1 74 ? 28.319 -7.018 -0.911 1.00 53.72 74 SER A O 1
ATOM 558 N N . MET A 1 75 ? 26.558 -8.331 -0.498 1.00 47.44 75 MET A N 1
ATOM 559 C CA . MET A 1 75 ? 25.583 -7.459 -1.144 1.00 47.44 75 MET A CA 1
ATOM 560 C C . MET A 1 75 ? 25.225 -6.358 -0.153 1.00 47.44 75 MET A C 1
ATOM 562 O O . MET A 1 75 ? 24.413 -6.552 0.761 1.00 47.44 75 MET A O 1
ATOM 566 N N . SER A 1 76 ? 25.855 -5.201 -0.369 1.00 54.66 76 SER A N 1
ATOM 567 C CA . SER A 1 76 ? 25.514 -3.918 0.245 1.00 54.66 76 SER A CA 1
ATOM 568 C C . SER A 1 76 ? 23.995 -3.752 0.368 1.00 54.66 76 SER A C 1
ATOM 570 O O . SER A 1 76 ? 23.240 -4.113 -0.542 1.00 54.66 76 SER A O 1
ATOM 572 N N . TYR A 1 77 ? 23.538 -3.230 1.507 1.00 56.12 77 TYR A N 1
ATOM 573 C CA . TYR A 1 77 ? 22.112 -3.094 1.820 1.00 56.12 77 TYR A CA 1
ATOM 574 C C . TYR A 1 77 ? 21.362 -2.265 0.755 1.00 56.12 77 TYR A C 1
ATOM 576 O O . TYR A 1 77 ? 20.240 -2.612 0.388 1.00 56.12 77 TYR A O 1
ATOM 584 N N . SER A 1 78 ? 22.027 -1.273 0.151 1.00 53.97 78 SER A N 1
ATOM 585 C CA . SER A 1 78 ? 21.477 -0.467 -0.947 1.00 53.97 78 SER A CA 1
ATOM 586 C C . SER A 1 78 ? 21.357 -1.241 -2.265 1.00 53.97 78 SER A C 1
ATOM 588 O O . SER A 1 78 ? 20.392 -1.065 -3.002 1.00 53.97 78 SER A O 1
ATOM 590 N N . ALA A 1 79 ? 22.283 -2.162 -2.556 1.00 49.75 79 ALA A N 1
ATOM 591 C CA . ALA A 1 79 ? 22.222 -3.002 -3.757 1.00 49.75 79 ALA A CA 1
ATOM 592 C C . ALA A 1 79 ? 21.154 -4.110 -3.659 1.00 49.75 79 ALA A C 1
ATOM 594 O O . ALA A 1 79 ? 20.707 -4.624 -4.687 1.00 49.75 79 ALA A O 1
ATOM 595 N N . ARG A 1 80 ? 20.728 -4.474 -2.437 1.00 52.25 80 ARG A N 1
ATOM 596 C CA . ARG A 1 80 ? 19.583 -5.371 -2.210 1.00 52.25 80 ARG A CA 1
ATOM 597 C C . ARG A 1 80 ? 18.246 -4.695 -2.512 1.00 52.25 80 ARG A C 1
ATOM 599 O O . ARG A 1 80 ? 17.399 -5.333 -3.127 1.00 52.25 80 ARG A O 1
ATOM 606 N N . MET A 1 81 ? 18.084 -3.414 -2.174 1.00 49.69 81 MET A N 1
ATOM 607 C CA . MET A 1 81 ? 16.828 -2.693 -2.433 1.00 49.69 81 MET A CA 1
ATOM 608 C C . MET A 1 81 ? 16.549 -2.483 -3.928 1.00 49.69 81 MET A C 1
ATOM 610 O O . MET A 1 81 ? 15.407 -2.594 -4.356 1.00 49.69 81 MET A O 1
ATOM 614 N N . VAL A 1 82 ? 17.585 -2.266 -4.745 1.00 51.44 82 VAL A N 1
ATOM 615 C CA . VAL A 1 82 ? 17.421 -1.998 -6.189 1.00 51.44 82 VAL A CA 1
ATOM 616 C C . VAL A 1 82 ? 17.073 -3.254 -7.006 1.00 51.44 82 VAL A C 1
ATOM 618 O O . VAL A 1 82 ? 16.496 -3.136 -8.081 1.00 51.44 82 VAL A O 1
ATOM 621 N N . ARG A 1 83 ? 17.387 -4.469 -6.527 1.00 51.47 83 ARG A N 1
ATOM 622 C CA . ARG A 1 83 ? 17.122 -5.717 -7.282 1.00 51.47 83 ARG A CA 1
ATOM 623 C C . ARG A 1 83 ? 15.971 -6.570 -6.748 1.00 51.47 83 ARG A C 1
ATOM 625 O O . ARG A 1 83 ? 15.720 -7.636 -7.306 1.00 51.47 83 ARG A O 1
ATOM 632 N N . ARG A 1 84 ? 15.292 -6.144 -5.679 1.00 52.84 84 ARG A N 1
ATOM 633 C CA . ARG A 1 84 ? 14.188 -6.909 -5.078 1.00 52.84 84 ARG A CA 1
ATOM 634 C C . ARG A 1 84 ? 13.230 -6.018 -4.281 1.00 52.84 84 ARG A C 1
ATOM 636 O O . ARG A 1 84 ? 12.969 -6.253 -3.107 1.00 52.84 84 ARG A O 1
ATOM 643 N N . ALA A 1 85 ? 12.724 -4.964 -4.916 1.00 59.34 85 ALA A N 1
ATOM 644 C CA . ALA A 1 85 ? 11.545 -4.274 -4.406 1.00 59.34 85 ALA A CA 1
ATOM 645 C C . ALA A 1 85 ? 10.325 -5.167 -4.685 1.00 59.34 85 ALA A C 1
ATOM 647 O O . ALA A 1 85 ? 9.682 -5.052 -5.724 1.00 59.34 85 ALA A O 1
ATOM 648 N N . GLU A 1 86 ? 10.081 -6.142 -3.808 1.00 69.69 86 GLU A N 1
ATOM 649 C CA . GLU A 1 86 ? 8.871 -6.959 -3.868 1.00 69.69 86 GLU A CA 1
ATOM 650 C C . GLU A 1 86 ? 7.692 -6.063 -3.475 1.00 69.69 86 GLU A C 1
ATOM 652 O O . GLU A 1 86 ? 7.651 -5.499 -2.380 1.00 69.69 86 GLU A O 1
ATOM 657 N N . ALA A 1 87 ? 6.774 -5.858 -4.419 1.00 80.62 87 ALA A N 1
ATOM 658 C CA . ALA A 1 87 ? 5.550 -5.123 -4.164 1.00 80.62 87 ALA A CA 1
ATOM 659 C C . ALA A 1 87 ? 4.726 -5.897 -3.132 1.00 80.62 87 ALA A C 1
ATOM 661 O O . ALA A 1 87 ? 4.460 -7.084 -3.324 1.00 80.62 87 ALA A O 1
ATOM 662 N N . ILE A 1 88 ? 4.322 -5.241 -2.043 1.00 92.06 88 ILE A N 1
ATOM 663 C CA . ILE A 1 88 ? 3.431 -5.886 -1.082 1.00 92.06 88 ILE A CA 1
ATOM 664 C C . ILE A 1 88 ? 1.992 -5.844 -1.587 1.00 92.06 88 ILE A C 1
ATOM 666 O O . ILE A 1 88 ? 1.517 -4.834 -2.119 1.00 92.06 88 ILE A O 1
ATOM 670 N N . VAL A 1 89 ? 1.321 -6.976 -1.421 1.00 95.00 89 VAL A N 1
ATOM 671 C CA . VAL A 1 89 ? -0.026 -7.251 -1.912 1.00 95.00 89 VAL A CA 1
ATOM 672 C C . VAL A 1 89 ? -0.913 -7.716 -0.762 1.00 95.00 89 VAL A C 1
ATOM 674 O O . VAL A 1 89 ? -0.445 -8.377 0.165 1.00 95.00 89 VAL A O 1
ATOM 677 N N . CYS A 1 90 ? -2.197 -7.387 -0.834 1.00 95.94 90 CYS A N 1
ATOM 678 C CA . CYS A 1 90 ? -3.238 -7.898 0.048 1.00 95.94 90 CYS A CA 1
ATOM 679 C C . CYS A 1 90 ? -4.477 -8.303 -0.759 1.00 95.94 90 CYS A C 1
ATOM 681 O O . CYS A 1 90 ? -4.592 -7.983 -1.941 1.00 95.94 90 CYS A O 1
ATOM 683 N N . HIS A 1 91 ? -5.415 -8.991 -0.110 1.00 96.75 91 HIS A N 1
ATOM 684 C CA . HIS A 1 91 ? -6.690 -9.363 -0.717 1.00 96.75 91 HIS A CA 1
ATOM 685 C C . HIS A 1 91 ? -7.826 -8.479 -0.182 1.00 96.75 91 HIS A C 1
ATOM 687 O O . HIS A 1 91 ? -7.761 -8.052 0.971 1.00 96.75 91 HIS A O 1
ATOM 693 N N . PRO A 1 92 ? -8.917 -8.257 -0.940 1.00 95.25 92 PRO A N 1
ATOM 694 C CA . PRO A 1 92 ? -10.076 -7.492 -0.466 1.00 95.25 92 PRO A CA 1
ATOM 695 C C . PRO A 1 92 ? -10.684 -8.024 0.840 1.00 95.25 92 PRO A C 1
ATOM 697 O O . PRO A 1 92 ? -11.251 -7.272 1.624 1.00 95.25 92 PRO A O 1
ATOM 700 N N . LYS A 1 93 ? -10.552 -9.335 1.083 1.00 95.62 93 LYS A N 1
ATOM 701 C CA . LYS A 1 93 ? -11.031 -10.018 2.295 1.00 95.62 93 LYS A CA 1
ATOM 702 C C . LYS A 1 93 ? -10.073 -9.868 3.490 1.00 95.62 93 LYS A C 1
ATOM 704 O O . LYS A 1 93 ? -10.383 -10.344 4.580 1.00 95.62 93 LYS A O 1
ATOM 709 N N . SER A 1 94 ? -8.891 -9.274 3.303 1.00 95.50 94 SER A N 1
ATOM 710 C CA . SER A 1 94 ? -7.909 -9.067 4.370 1.00 95.50 94 SER A CA 1
ATOM 711 C C . SER A 1 94 ? -8.386 -8.007 5.366 1.00 95.50 94 SER A C 1
ATOM 713 O O . SER A 1 94 ? -8.926 -6.972 4.988 1.00 95.50 94 SER A O 1
ATOM 715 N N . SER A 1 95 ? -8.137 -8.240 6.657 1.00 95.25 95 SER A N 1
ATOM 716 C CA . SER A 1 95 ? -8.391 -7.236 7.697 1.00 95.25 95 SER A CA 1
ATOM 717 C C . SER A 1 95 ? -7.496 -6.010 7.507 1.00 95.25 95 SER A C 1
ATOM 719 O O . SER A 1 95 ? -6.294 -6.152 7.264 1.00 95.25 95 SER A O 1
ATOM 721 N N . LEU A 1 96 ? -8.054 -4.812 7.711 1.00 94.56 96 LEU A N 1
ATOM 722 C CA . LEU A 1 96 ? -7.303 -3.556 7.653 1.00 94.56 96 LEU A CA 1
ATOM 723 C C . LEU A 1 96 ? -6.093 -3.562 8.599 1.00 94.56 96 LEU A C 1
ATOM 725 O O . LEU A 1 96 ? -5.016 -3.110 8.219 1.00 94.56 96 LEU A O 1
ATOM 729 N N . VAL A 1 97 ? -6.233 -4.137 9.799 1.00 95.25 97 VAL A N 1
ATOM 730 C CA . VAL A 1 97 ? -5.137 -4.235 10.777 1.00 95.25 97 VAL A CA 1
ATOM 731 C C . VAL A 1 97 ? -3.961 -5.031 10.207 1.00 95.25 97 VAL A C 1
ATOM 733 O O . VAL A 1 97 ? -2.811 -4.624 10.351 1.00 95.25 97 VAL A O 1
ATOM 736 N N . ALA A 1 98 ? -4.234 -6.136 9.507 1.00 95.94 98 ALA A N 1
ATOM 737 C CA . ALA A 1 98 ? -3.188 -6.943 8.881 1.00 95.94 98 ALA A CA 1
ATOM 738 C C . ALA A 1 98 ? -2.461 -6.160 7.775 1.00 95.94 98 ALA A C 1
ATOM 740 O O . ALA A 1 98 ? -1.231 -6.171 7.722 1.00 95.94 98 ALA A O 1
ATOM 741 N N . VAL A 1 99 ? -3.211 -5.422 6.950 1.00 95.62 99 VAL A N 1
ATOM 742 C CA . VAL A 1 99 ? -2.657 -4.561 5.892 1.00 95.62 99 VAL A CA 1
ATOM 743 C C . VAL A 1 99 ? -1.783 -3.447 6.487 1.00 95.62 99 VAL A C 1
ATOM 745 O O . VAL A 1 99 ? -0.694 -3.182 5.979 1.00 95.62 99 VAL A O 1
ATOM 748 N N . MET A 1 100 ? -2.204 -2.834 7.599 1.00 95.69 100 MET A N 1
ATOM 749 C CA . MET A 1 100 ? -1.419 -1.809 8.302 1.00 95.69 100 MET A CA 1
ATOM 750 C C . MET A 1 100 ? -0.114 -2.371 8.877 1.00 95.69 100 MET A C 1
ATOM 752 O O . MET A 1 100 ? 0.941 -1.757 8.712 1.00 95.69 100 MET A O 1
ATOM 756 N N . ILE A 1 101 ? -0.158 -3.550 9.510 1.00 95.50 101 ILE A N 1
ATOM 757 C CA . ILE A 1 101 ? 1.043 -4.222 10.033 1.00 95.50 101 ILE A CA 1
ATOM 758 C C . ILE A 1 101 ? 2.037 -4.489 8.896 1.00 95.50 101 ILE A C 1
ATOM 760 O O . ILE A 1 101 ? 3.222 -4.185 9.043 1.00 95.50 101 ILE A O 1
ATOM 764 N N . GLN A 1 102 ? 1.564 -4.998 7.753 1.00 93.88 102 GLN A N 1
ATOM 765 C CA . GLN A 1 102 ? 2.401 -5.237 6.574 1.00 93.88 102 GLN A CA 1
ATOM 766 C C . GLN A 1 102 ? 3.025 -3.938 6.047 1.00 93.88 102 GLN A C 1
ATOM 768 O O . GLN A 1 102 ? 4.241 -3.870 5.869 1.00 93.88 102 GLN A O 1
ATOM 773 N N . ALA A 1 103 ? 2.225 -2.888 5.849 1.00 93.31 103 ALA A N 1
ATOM 774 C CA . ALA A 1 103 ? 2.715 -1.605 5.349 1.00 93.31 103 ALA A CA 1
ATOM 775 C C . ALA A 1 103 ? 3.822 -1.015 6.243 1.00 93.31 103 ALA A C 1
ATOM 777 O O . ALA A 1 103 ? 4.855 -0.567 5.740 1.00 93.31 103 ALA A O 1
ATOM 778 N N . ILE A 1 104 ? 3.659 -1.091 7.570 1.00 93.31 104 ILE A N 1
ATOM 779 C CA . ILE A 1 104 ? 4.641 -0.592 8.544 1.00 93.31 104 ILE A CA 1
ATOM 780 C C . ILE A 1 104 ? 5.897 -1.472 8.578 1.00 93.31 104 ILE A C 1
ATOM 782 O O . ILE A 1 104 ? 7.011 -0.945 8.540 1.00 93.31 104 ILE A O 1
ATOM 786 N N . ALA A 1 105 ? 5.743 -2.801 8.612 1.00 93.38 105 ALA A N 1
ATOM 787 C CA . ALA A 1 105 ? 6.864 -3.743 8.649 1.00 93.38 105 ALA A CA 1
ATOM 788 C C . ALA A 1 105 ? 7.764 -3.612 7.411 1.00 93.38 105 ALA A C 1
ATOM 790 O O . ALA A 1 105 ? 8.991 -3.649 7.522 1.00 93.38 105 ALA A O 1
ATOM 791 N N . HIS A 1 106 ? 7.153 -3.393 6.246 1.00 89.50 106 HIS A N 1
ATOM 792 C CA . HIS A 1 106 ? 7.854 -3.201 4.979 1.00 89.50 106 HIS A CA 1
ATOM 793 C C . HIS A 1 106 ? 8.205 -1.733 4.685 1.00 89.50 106 HIS A C 1
ATOM 795 O O . HIS A 1 106 ? 8.881 -1.462 3.694 1.00 89.50 106 HIS A O 1
ATOM 801 N N . ARG A 1 107 ? 7.806 -0.793 5.555 1.00 91.31 107 ARG A N 1
ATOM 802 C CA . ARG A 1 107 ? 8.018 0.660 5.416 1.00 91.31 107 ARG A CA 1
ATOM 803 C C . ARG A 1 107 ? 7.566 1.211 4.061 1.00 91.31 107 ARG A C 1
ATOM 805 O O . ARG A 1 107 ? 8.269 2.014 3.446 1.00 91.31 107 ARG A O 1
ATOM 812 N N . VAL A 1 108 ? 6.394 0.786 3.600 1.00 91.75 108 VAL A N 1
ATOM 813 C CA . VAL A 1 108 ? 5.796 1.279 2.356 1.00 91.75 108 VAL A CA 1
ATOM 814 C C . VAL A 1 108 ? 4.533 2.084 2.630 1.00 91.75 108 VAL A C 1
ATOM 816 O O . VAL A 1 108 ? 3.817 1.854 3.600 1.00 91.75 108 VAL A O 1
ATOM 819 N N . ASN A 1 109 ? 4.238 3.011 1.723 1.00 93.94 109 ASN A N 1
ATOM 820 C CA . ASN A 1 109 ? 3.092 3.912 1.850 1.00 93.94 109 ASN A CA 1
ATOM 821 C C . ASN A 1 109 ? 1.879 3.477 1.015 1.00 93.94 109 ASN A C 1
ATOM 823 O O . ASN A 1 109 ? 0.872 4.183 0.984 1.00 93.94 109 ASN A O 1
ATOM 827 N N . TYR A 1 110 ? 1.977 2.357 0.302 1.00 94.81 110 TYR A N 1
ATOM 828 C CA . TYR A 1 110 ? 0.912 1.828 -0.538 1.00 94.81 110 TYR A CA 1
ATOM 829 C C . TYR A 1 110 ? 0.974 0.301 -0.605 1.00 94.81 110 TYR A C 1
ATOM 831 O O . TYR A 1 110 ? 2.055 -0.285 -0.554 1.00 94.81 110 TYR A O 1
ATOM 839 N N . VAL A 1 111 ? -0.194 -0.324 -0.721 1.00 96.00 111 VAL A N 1
ATOM 840 C CA . VAL A 1 111 ? -0.378 -1.776 -0.830 1.00 96.00 111 VAL A CA 1
ATOM 841 C C . VAL A 1 111 ? -1.277 -2.055 -2.022 1.00 96.00 111 VAL A C 1
ATOM 843 O O . VAL A 1 111 ? -2.300 -1.390 -2.190 1.00 96.00 111 VAL A O 1
ATOM 846 N N . TRP A 1 112 ? -0.911 -3.029 -2.844 1.00 96.94 112 TRP A N 1
ATOM 847 C CA . TRP A 1 112 ? -1.729 -3.447 -3.979 1.00 96.94 112 TRP A CA 1
ATOM 848 C C . TRP A 1 112 ? -2.800 -4.437 -3.532 1.00 96.94 112 TRP A C 1
ATOM 850 O O . TRP A 1 112 ? -2.510 -5.365 -2.783 1.00 96.94 112 TRP A O 1
ATOM 860 N N . VAL A 1 113 ? -4.028 -4.260 -4.004 1.00 97.31 113 VAL A N 1
ATOM 861 C CA . VAL A 1 113 ? -5.137 -5.171 -3.716 1.00 97.31 113 VAL A CA 1
ATOM 862 C C . VAL A 1 113 ? -5.317 -6.099 -4.903 1.00 97.31 113 VAL A C 1
ATOM 864 O O . VAL A 1 113 ? -5.607 -5.631 -6.006 1.00 97.31 113 VAL A O 1
ATOM 867 N N . ILE A 1 114 ? -5.152 -7.397 -4.670 1.00 97.25 114 ILE A N 1
ATOM 868 C CA . ILE A 1 114 ? -5.309 -8.440 -5.682 1.00 97.25 114 ILE A CA 1
ATOM 869 C C . ILE A 1 114 ? -6.426 -9.411 -5.307 1.00 97.25 114 ILE A C 1
ATOM 871 O O . ILE A 1 114 ? -6.658 -9.692 -4.130 1.00 97.25 114 ILE A O 1
ATOM 875 N N . GLU A 1 115 ? -7.116 -9.949 -6.300 1.00 97.00 115 GLU A N 1
ATOM 876 C CA . GLU A 1 115 ? -8.083 -11.029 -6.096 1.00 97.00 115 GLU A CA 1
ATOM 877 C C . GLU A 1 115 ? -7.414 -12.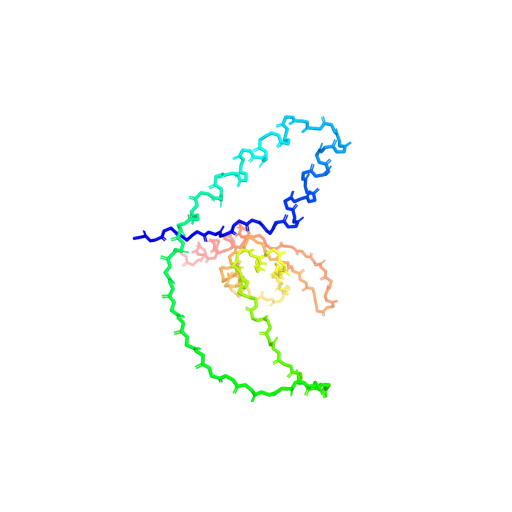409 -6.002 1.00 97.00 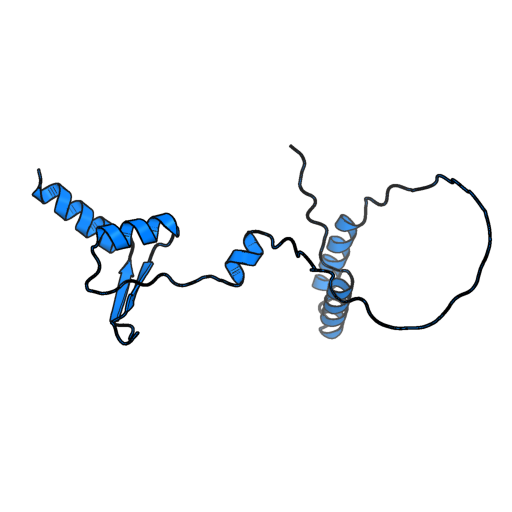115 GLU A C 1
ATOM 879 O O . GLU A 1 115 ? -6.192 -12.549 -6.109 1.00 97.00 115 GLU A O 1
ATOM 884 N N . ASP A 1 116 ? -8.228 -13.437 -5.747 1.00 95.62 116 ASP A N 1
ATOM 885 C CA . ASP A 1 116 ? -7.782 -14.832 -5.626 1.00 95.62 116 ASP A CA 1
ATOM 886 C C . ASP A 1 116 ? -7.206 -15.361 -6.966 1.00 95.62 116 ASP A C 1
ATOM 888 O O . ASP A 1 116 ? -6.379 -16.273 -6.982 1.00 95.62 116 ASP A O 1
ATOM 892 N N . ASP A 1 117 ? -7.586 -14.748 -8.094 1.00 95.94 117 ASP A N 1
ATOM 893 C CA . ASP A 1 117 ? -7.075 -15.007 -9.448 1.00 95.94 117 ASP A CA 1
ATOM 894 C C . ASP A 1 117 ? -5.822 -14.180 -9.811 1.00 95.94 117 ASP A C 1
ATOM 896 O O . ASP A 1 117 ? -5.370 -14.200 -10.957 1.00 95.94 117 ASP A O 1
ATOM 900 N N . CYS A 1 118 ? -5.245 -13.466 -8.837 1.00 91.56 118 CYS A N 1
ATOM 901 C CA . CYS A 1 118 ? -4.115 -12.546 -9.002 1.00 91.56 118 CYS A CA 1
ATOM 902 C C . CYS A 1 118 ? -4.395 -11.335 -9.913 1.00 91.56 118 CYS A C 1
ATOM 904 O O . CYS A 1 118 ? -3.450 -10.659 -10.335 1.00 91.56 118 CYS A O 1
ATOM 906 N N . SER A 1 119 ? -5.659 -11.022 -10.206 1.00 96.38 119 SER A N 1
ATOM 907 C CA . SER A 1 119 ? -6.016 -9.783 -10.898 1.00 96.38 119 SER A CA 1
ATOM 908 C C . SER A 1 119 ? -5.840 -8.571 -9.976 1.00 96.38 119 SER A C 1
ATOM 910 O O . SER A 1 119 ? -6.080 -8.642 -8.769 1.00 96.38 119 SER A O 1
ATOM 912 N N . LEU A 1 120 ? -5.377 -7.444 -10.530 1.00 96.69 120 LEU A N 1
ATOM 913 C CA . LEU A 1 120 ? -5.208 -6.206 -9.771 1.00 96.69 120 LEU A CA 1
ATOM 914 C C . LEU A 1 120 ? -6.538 -5.454 -9.686 1.00 96.69 120 LEU A C 1
ATOM 916 O O . LEU A 1 120 ? -7.044 -4.977 -10.700 1.00 96.69 120 LEU A O 1
ATOM 920 N N . VAL A 1 121 ? -7.050 -5.284 -8.469 1.00 96.94 121 VAL A N 1
ATOM 921 C CA . VAL A 1 121 ? -8.353 -4.648 -8.215 1.00 96.94 121 VAL A CA 1
ATOM 922 C C . VAL A 1 121 ? -8.202 -3.209 -7.727 1.00 96.94 121 VAL A C 1
ATOM 924 O O . VAL A 1 121 ? -9.059 -2.367 -7.986 1.00 96.94 121 VAL A O 1
ATOM 927 N N . GLY A 1 122 ? -7.102 -2.884 -7.042 1.00 96.44 122 GLY A N 1
ATOM 928 C CA . GLY A 1 122 ? -6.896 -1.524 -6.558 1.00 96.44 122 GLY A CA 1
ATOM 929 C C . GLY A 1 122 ? -5.620 -1.305 -5.762 1.00 96.44 122 GLY A C 1
ATOM 930 O O . GLY A 1 122 ? -4.704 -2.126 -5.751 1.00 96.44 122 GLY A O 1
ATOM 931 N N . ILE A 1 123 ? -5.568 -0.160 -5.088 1.00 96.25 123 ILE A N 1
ATOM 932 C CA .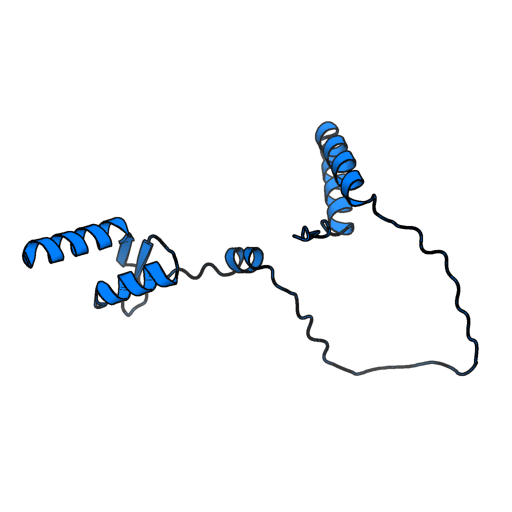 ILE A 1 123 ? -4.450 0.249 -4.241 1.00 96.25 123 ILE A CA 1
ATOM 933 C C . ILE A 1 123 ? -4.986 0.863 -2.949 1.00 96.25 123 ILE A C 1
ATOM 935 O O . ILE A 1 123 ? -5.892 1.694 -2.979 1.00 96.25 123 ILE A O 1
ATOM 939 N N . VAL A 1 124 ? -4.413 0.471 -1.814 1.00 96.75 124 VAL A N 1
ATOM 940 C CA . VAL A 1 124 ? -4.672 1.093 -0.512 1.00 96.75 124 VAL A CA 1
ATOM 941 C C . VAL A 1 124 ? -3.481 1.970 -0.171 1.00 96.75 124 VAL A C 1
ATOM 943 O O . VAL A 1 124 ? -2.357 1.476 -0.057 1.00 96.75 124 VAL A O 1
ATOM 946 N N . ARG A 1 125 ? -3.699 3.277 -0.003 1.00 96.31 125 ARG A N 1
ATOM 947 C CA . ARG A 1 125 ? -2.639 4.200 0.421 1.00 96.31 125 ARG A CA 1
ATOM 948 C C . ARG A 1 125 ? -2.628 4.315 1.936 1.00 96.31 125 ARG A C 1
ATOM 950 O O . ARG A 1 125 ? -3.660 4.210 2.591 1.00 96.31 125 ARG A O 1
ATOM 957 N N . PHE A 1 126 ? -1.465 4.637 2.486 1.00 94.56 126 PHE A N 1
ATOM 958 C CA . PHE A 1 126 ? -1.282 4.864 3.918 1.00 94.56 126 PHE A CA 1
ATOM 959 C C . PHE A 1 126 ? -2.242 5.924 4.477 1.00 94.56 126 PHE A C 1
ATOM 961 O O . PHE A 1 126 ? -2.790 5.751 5.560 1.00 94.56 126 PHE A O 1
ATOM 968 N N . TYR A 1 127 ? -2.517 6.980 3.705 1.00 95.62 127 TYR A N 1
ATOM 969 C CA . TYR A 1 127 ? -3.521 7.984 4.064 1.00 95.62 127 TYR A CA 1
ATOM 970 C C . TYR A 1 127 ? -4.916 7.375 4.265 1.00 95.62 127 TYR A C 1
ATOM 972 O O . TYR A 1 127 ? -5.572 7.672 5.259 1.00 95.62 127 TYR A O 1
ATOM 980 N N . ASP A 1 128 ? -5.350 6.501 3.352 1.00 95.94 128 ASP A N 1
ATOM 981 C CA . ASP A 1 128 ? -6.670 5.872 3.418 1.00 95.94 128 ASP A CA 1
ATOM 982 C C . ASP A 1 128 ? -6.759 4.944 4.647 1.00 95.94 128 ASP A C 1
ATOM 984 O O . ASP A 1 128 ? -7.769 4.940 5.348 1.00 95.94 128 ASP A O 1
ATOM 988 N N . MET A 1 129 ? -5.668 4.239 4.981 1.00 94.56 129 MET A N 1
ATOM 989 C CA . MET A 1 129 ? -5.577 3.424 6.202 1.00 94.56 129 MET A CA 1
ATOM 990 C C . MET A 1 129 ? -5.721 4.272 7.473 1.00 94.56 129 MET A C 1
ATOM 992 O O . MET A 1 129 ? -6.491 3.923 8.364 1.00 94.56 129 MET A O 1
ATOM 996 N N . LEU A 1 130 ? -4.995 5.395 7.557 1.00 93.94 130 LEU A N 1
ATOM 997 C CA . LEU A 1 130 ? -5.049 6.296 8.712 1.00 93.94 130 LEU A CA 1
ATOM 998 C C . LEU A 1 130 ? -6.410 6.970 8.863 1.00 93.94 130 LEU A C 1
ATOM 1000 O O . LEU A 1 130 ? -6.857 7.189 9.986 1.00 93.94 130 LEU A O 1
ATOM 1004 N N . LYS A 1 131 ? -7.062 7.296 7.744 1.00 96.50 131 LYS A N 1
ATOM 1005 C CA . LYS A 1 131 ? -8.404 7.872 7.746 1.00 96.50 131 LYS A CA 1
ATOM 1006 C C . LYS A 1 131 ? -9.399 6.921 8.413 1.00 96.50 131 LYS A C 1
ATOM 1008 O O . LYS A 1 131 ? -10.043 7.318 9.377 1.00 96.50 131 LYS A O 1
ATOM 1013 N N . VAL A 1 132 ? -9.456 5.668 7.959 1.00 95.50 132 VAL A N 1
ATOM 1014 C CA . VAL A 1 132 ? -10.366 4.661 8.532 1.00 95.50 132 VAL A CA 1
ATOM 1015 C C . VAL A 1 132 ? -10.009 4.359 9.987 1.00 95.50 132 VAL A C 1
ATOM 1017 O O . VAL A 1 132 ? -10.891 4.240 10.832 1.00 95.50 132 VAL A O 1
ATOM 1020 N N . PHE A 1 133 ? -8.715 4.280 10.310 1.00 92.44 133 PHE A N 1
ATOM 1021 C CA . PHE A 1 133 ? -8.276 4.088 11.690 1.00 92.44 133 PHE A CA 1
ATOM 1022 C C . PHE A 1 133 ? -8.762 5.219 12.605 1.00 92.44 133 PHE A C 1
ATOM 1024 O O . PHE A 1 133 ? -9.268 4.956 13.692 1.00 92.44 133 PHE A O 1
ATOM 1031 N N . ARG A 1 134 ? -8.665 6.475 12.159 1.00 94.88 134 ARG A N 1
ATOM 1032 C CA . ARG A 1 134 ? -9.161 7.625 12.917 1.00 94.88 134 ARG A CA 1
ATOM 1033 C C . ARG A 1 134 ? -10.674 7.564 13.126 1.00 94.88 134 ARG A C 1
ATOM 1035 O O . ARG A 1 134 ? -11.107 7.720 14.259 1.00 94.88 134 ARG A O 1
ATOM 1042 N N . GLU A 1 135 ? -11.440 7.319 12.065 1.00 96.06 135 GLU A N 1
ATOM 1043 C CA . GLU A 1 135 ? -12.903 7.180 12.141 1.00 96.06 135 GLU A CA 1
ATOM 1044 C C . GLU A 1 135 ? -13.287 6.094 13.162 1.00 96.06 135 GLU A C 1
ATOM 1046 O O . GLU A 1 135 ? -14.098 6.335 14.049 1.00 96.06 135 GLU A O 1
ATOM 1051 N N . SER A 1 136 ? -12.587 4.953 13.153 1.00 90.94 136 SER A N 1
ATOM 1052 C CA . SER A 1 136 ? -12.835 3.873 14.118 1.00 90.94 136 SER A CA 1
ATOM 1053 C C . SER A 1 136 ? -12.523 4.229 15.577 1.00 90.94 136 SER A C 1
ATOM 1055 O O . SER A 1 136 ? -13.098 3.628 16.478 1.00 90.94 136 SER A O 1
ATOM 1057 N N . LEU A 1 137 ? -11.613 5.178 15.828 1.00 91.88 137 LEU A N 1
ATOM 1058 C CA . LEU A 1 137 ? -11.319 5.663 17.180 1.00 91.88 137 LEU A CA 1
ATOM 1059 C C . LEU A 1 137 ? -12.342 6.698 17.651 1.00 91.88 137 LEU A C 1
ATOM 1061 O O . LEU A 1 137 ? -12.642 6.744 18.839 1.00 91.88 137 LEU A O 1
ATOM 1065 N N . GLU A 1 138 ? -12.854 7.520 16.735 1.00 94.62 138 GLU A N 1
ATOM 1066 C CA . GLU A 1 138 ? -13.909 8.495 17.025 1.00 94.62 138 GLU A CA 1
ATOM 1067 C C . GLU A 1 138 ? -15.239 7.788 17.337 1.00 94.62 138 GLU A C 1
ATOM 1069 O O . GLU A 1 138 ? -15.930 8.203 18.258 1.00 94.62 138 GLU A O 1
ATOM 1074 N N . ASP A 1 139 ? -15.544 6.671 16.669 1.00 90.62 139 ASP A N 1
ATOM 1075 C CA . ASP A 1 139 ? -16.741 5.857 16.942 1.00 90.62 139 ASP A CA 1
ATOM 1076 C C . ASP A 1 139 ? -16.715 5.137 18.308 1.00 90.62 139 ASP A C 1
ATOM 1078 O O . ASP A 1 139 ? -17.754 4.699 18.804 1.00 90.62 139 ASP A O 1
ATOM 1082 N N . MET A 1 140 ? -15.533 4.966 18.912 1.00 83.19 140 MET A N 1
ATOM 1083 C CA . MET A 1 140 ? -15.371 4.320 20.224 1.00 83.19 140 MET A CA 1
ATOM 1084 C C . MET A 1 140 ? -15.363 5.306 21.403 1.00 83.19 140 MET A C 1
ATOM 1086 O O . MET A 1 140 ? -15.320 4.852 22.551 1.00 83.19 140 MET A O 1
ATOM 1090 N N . ALA A 1 141 ? -15.347 6.614 21.137 1.00 66.19 141 ALA A N 1
ATOM 1091 C CA . ALA A 1 141 ? -15.277 7.681 22.138 1.00 66.19 141 ALA A CA 1
ATOM 1092 C C . ALA A 1 141 ? -16.670 8.215 22.506 1.00 66.19 141 ALA A C 1
ATOM 1094 O O . ALA A 1 141 ? -16.868 8.510 23.708 1.00 66.19 141 ALA A O 1
#

Sequence (141 aa):
MAYIDCGGPPEDLVKVVMERLKERGLEAMLQEFTNSSCYSTTSSCQSQSSSSDEESASSTPVSTLHRSGKYSRSMSYSARMVRRAEAIVCHPKSSLVAVMIQAIAHRVNYVWVIEDDCSLVGIVRFYDMLKVFRESLEDMA

pLDDT: mean 72.73, std 23.52, range [31.66, 97.31]

InterPro domains:
  IPR000644 CBS domain [PS51371] (81-140)
  IPR046342 CBS domain superfamily [G3DSA:3.10.580.10] (52-135)
  IPR046342 CBS domain superfamily [SSF54631] (73-139)

Foldseek 3Di:
DDDPPPQDDDPVVLVVVLVVCVVVVVVVVNVVSVVVVVVNPPPPDDDDDDDDDDDDDDDDDDDDDDDDDPPPPPQDPVNVCVPDPDAAEDEPPDDLVVVVVVCVVSVHQKYFYAYPVRDTDGMDGNVNSVVVVVVVVVVVD

Radius of gyration: 28.6 Å; chains: 1; bounding box: 81×50×51 Å

Secondary structure (DSSP, 8-state):
----------HHHHHHHHHHHHHTT-HHHHHHHHHHHHTTSTT---------------------------------HHHHHHH--PPPEE-TTS-HHHHHHHHHHTT-SEEEEE-TT--EEEEEEHHHHHHHHHHHHHTT-